Protein AF-A0A151WVU3-F1 (afdb_monomer_lite)

Sequence (142 aa):
MVLNFQNIEFPITLKDITKFERLNDVCLHYFHSSERLQLHMVNCRRINDCAIRLPSDDDKKERVPFVVYADLECILEKTDSDQEASTRTYQHHKVFNIGYYVHCSYDNSQSKYRFRLDPDCVSWFVEKLRSLAHCVKKNFSN

Secondary structure (DSSP, 8-state):
-PPP-TTPPSSPPHHHHHHHHHHHT------SSHHHHHHHHHHHHHHSS----PPPTT-SS---SEEEEEEEEEEEEEP---TT-SS---EEEEEEEEEEEEEESS-GGG-EEEEEESTTHHHHHHHHHHHHHHHHHHHH--

Structure (mmCIF, N/CA/C/O backbone):
data_AF-A0A151WVU3-F1
#
_entry.id   AF-A0A151WVU3-F1
#
loop_
_atom_site.group_PDB
_atom_site.id
_atom_site.type_symbol
_atom_site.label_atom_id
_atom_site.label_alt_id
_atom_site.label_comp_id
_atom_site.label_asym_id
_atom_site.label_entity_id
_atom_site.label_seq_id
_atom_site.pdbx_PDB_ins_code
_atom_site.Cartn_x
_atom_site.Cartn_y
_atom_site.Cartn_z
_atom_site.occupancy
_atom_site.B_iso_or_equiv
_atom_site.auth_seq_id
_atom_site.auth_comp_id
_atom_site.auth_asym_id
_atom_site.auth_atom_id
_atom_site.pdbx_PDB_model_num
ATOM 1 N N . MET A 1 1 ? -7.082 0.055 20.057 1.00 54.50 1 MET A N 1
ATOM 2 C CA . MET A 1 1 ? -8.489 -0.180 19.654 1.00 54.50 1 MET A CA 1
ATOM 3 C C . MET A 1 1 ? -8.569 -1.508 18.897 1.00 54.50 1 MET A C 1
ATOM 5 O O . MET A 1 1 ? -7.619 -1.818 18.192 1.00 54.50 1 MET A O 1
ATOM 9 N N . VAL A 1 2 ? -9.619 -2.329 19.052 1.00 61.97 2 VAL A N 1
ATOM 10 C CA . VAL A 1 2 ? -9.795 -3.539 18.212 1.00 61.97 2 VAL A CA 1
ATOM 11 C C . VAL A 1 2 ? -10.691 -3.168 17.037 1.00 61.97 2 VAL A C 1
ATOM 13 O O . VAL A 1 2 ? -11.833 -2.766 17.245 1.00 61.97 2 VAL A O 1
ATOM 16 N N . LEU A 1 3 ? -10.154 -3.253 15.820 1.00 75.19 3 LEU A N 1
ATOM 17 C CA . LEU A 1 3 ? -10.87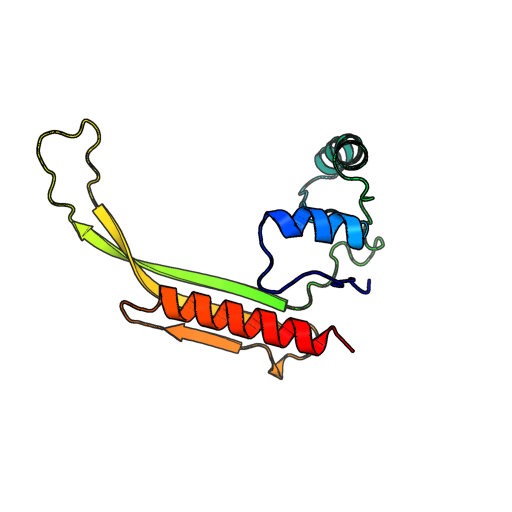9 -2.918 14.597 1.00 75.19 3 LEU A CA 1
ATOM 18 C C . LEU A 1 3 ? -11.769 -4.092 14.161 1.00 75.19 3 LEU A C 1
ATOM 20 O O . LEU A 1 3 ? -11.309 -5.227 14.048 1.00 75.19 3 LEU A O 1
ATOM 24 N N . ASN A 1 4 ? -13.036 -3.811 13.886 1.00 74.69 4 ASN A N 1
ATOM 25 C CA . ASN A 1 4 ? -14.003 -4.722 13.310 1.00 74.69 4 ASN A CA 1
ATOM 26 C C . ASN A 1 4 ? -13.889 -4.730 11.774 1.00 74.69 4 ASN A C 1
ATOM 28 O O . ASN A 1 4 ? -14.041 -3.704 11.109 1.00 74.69 4 ASN A O 1
ATOM 32 N N . PHE A 1 5 ? -13.655 -5.914 11.212 1.00 79.56 5 PHE A N 1
ATOM 33 C CA . PHE A 1 5 ? -13.606 -6.161 9.768 1.00 79.56 5 PHE A CA 1
ATOM 34 C C . PHE A 1 5 ? -14.736 -7.088 9.286 1.00 79.56 5 PHE A C 1
ATOM 36 O O . PHE A 1 5 ? -14.664 -7.644 8.187 1.00 79.56 5 PHE A O 1
ATOM 43 N N . GLN A 1 6 ? -15.783 -7.295 10.092 1.00 79.75 6 GLN A N 1
ATOM 44 C CA . GLN A 1 6 ? -16.925 -8.126 9.716 1.00 79.75 6 GLN A CA 1
ATOM 45 C C . GLN A 1 6 ? -17.542 -7.641 8.403 1.00 79.75 6 GLN A C 1
ATOM 47 O O . GLN A 1 6 ? -17.801 -6.454 8.200 1.00 79.75 6 GLN A O 1
ATOM 52 N N . ASN A 1 7 ? -17.807 -8.589 7.503 1.00 79.81 7 ASN A N 1
ATOM 53 C CA . ASN A 1 7 ? -18.370 -8.340 6.176 1.00 79.81 7 ASN A CA 1
ATOM 54 C C . ASN A 1 7 ? -17.494 -7.462 5.262 1.00 79.81 7 ASN A C 1
ATOM 56 O O . ASN A 1 7 ? -18.007 -6.920 4.282 1.00 79.81 7 ASN A O 1
ATOM 60 N N . ILE A 1 8 ? -16.203 -7.303 5.563 1.00 81.19 8 ILE A N 1
ATOM 61 C CA . ILE A 1 8 ? -15.228 -6.705 4.651 1.00 81.19 8 ILE A CA 1
ATOM 62 C C . ILE A 1 8 ? -14.407 -7.838 4.042 1.00 81.19 8 ILE A C 1
ATOM 64 O O . ILE A 1 8 ? -13.704 -8.588 4.731 1.00 81.19 8 ILE A O 1
ATOM 68 N N . GLU A 1 9 ? -14.526 -7.994 2.728 1.00 80.94 9 GLU A N 1
ATOM 69 C CA . GLU A 1 9 ? -13.680 -8.917 1.989 1.00 80.94 9 GLU A CA 1
ATOM 70 C C . GLU A 1 9 ? -12.361 -8.241 1.636 1.00 80.94 9 GLU A C 1
ATOM 72 O O . GLU A 1 9 ? -12.307 -7.076 1.251 1.00 80.94 9 GLU A O 1
ATOM 77 N N . PHE A 1 10 ? -11.276 -8.986 1.822 1.00 75.69 10 PHE A N 1
ATOM 78 C CA . PHE A 1 10 ? -9.949 -8.537 1.440 1.00 75.69 10 PHE A CA 1
ATOM 79 C C . PHE A 1 10 ? -9.621 -9.101 0.051 1.00 75.69 10 PHE A C 1
ATOM 81 O O . PHE A 1 10 ? -9.940 -10.265 -0.199 1.00 75.69 10 PHE A O 1
ATOM 88 N N . PRO A 1 11 ? -8.942 -8.338 -0.827 1.00 76.81 11 PRO A N 1
ATOM 89 C CA . PRO A 1 11 ? -8.468 -6.965 -0.626 1.00 76.81 11 PRO A CA 1
ATOM 90 C C . PRO A 1 11 ? -9.609 -5.927 -0.638 1.00 76.81 11 PRO A C 1
ATOM 92 O O . PRO A 1 11 ? -10.506 -6.001 -1.470 1.00 76.81 11 PRO A O 1
ATOM 95 N N . ILE A 1 12 ? -9.536 -4.955 0.279 1.00 79.62 12 ILE A N 1
ATOM 96 C CA . ILE A 1 12 ? -10.531 -3.883 0.454 1.00 79.62 12 ILE A CA 1
ATOM 97 C C . ILE A 1 12 ? -10.626 -3.042 -0.825 1.00 79.62 12 ILE A C 1
ATOM 99 O O . ILE A 1 12 ? -9.602 -2.625 -1.371 1.00 79.62 12 ILE A O 1
ATOM 103 N N . THR A 1 13 ? -11.843 -2.746 -1.283 1.00 82.75 13 THR A N 1
ATOM 104 C CA . THR A 1 13 ? -12.066 -1.796 -2.382 1.00 82.75 13 THR A CA 1
ATOM 105 C C . THR A 1 13 ? -12.268 -0.372 -1.860 1.00 82.75 13 THR A C 1
ATOM 107 O O . THR A 1 13 ? -12.606 -0.164 -0.697 1.00 82.75 13 THR A O 1
ATOM 110 N N . LEU A 1 14 ? -12.147 0.646 -2.723 1.00 80.25 14 LEU A N 1
ATOM 111 C CA . LEU A 1 14 ? -12.430 2.037 -2.326 1.00 80.25 14 LEU A CA 1
ATOM 112 C C . LEU A 1 14 ? -13.848 2.220 -1.754 1.00 80.25 14 LEU A C 1
ATOM 114 O O . LEU A 1 14 ? -14.054 3.059 -0.884 1.00 80.25 14 LEU A O 1
ATOM 118 N N . LYS A 1 15 ? -14.816 1.411 -2.205 1.00 81.56 15 LYS A N 1
ATOM 119 C CA . LYS A 1 15 ? -16.194 1.430 -1.688 1.00 81.56 15 LYS A CA 1
ATOM 120 C C . LYS A 1 15 ? -16.283 0.874 -0.264 1.00 81.56 15 LYS A C 1
ATOM 122 O O . LYS A 1 15 ? -17.124 1.311 0.517 1.00 81.56 15 LYS A O 1
ATOM 127 N N . ASP A 1 16 ? -15.401 -0.060 0.079 1.00 83.50 16 ASP A N 1
ATOM 128 C CA . ASP A 1 16 ? -15.349 -0.684 1.399 1.00 83.50 16 ASP A CA 1
ATOM 129 C C . ASP A 1 16 ? -14.662 0.204 2.444 1.00 83.50 16 ASP A C 1
ATOM 131 O O . ASP A 1 16 ? -14.857 -0.022 3.635 1.00 83.50 16 ASP A O 1
ATOM 135 N N . ILE A 1 17 ? -13.922 1.246 2.037 1.00 81.94 17 ILE A N 1
ATOM 136 C CA . ILE A 1 17 ? -13.312 2.213 2.967 1.00 81.94 17 ILE A CA 1
ATOM 137 C C . ILE A 1 17 ? -14.397 2.904 3.795 1.00 81.94 17 ILE A C 1
ATOM 139 O O . ILE A 1 17 ? -14.344 2.878 5.019 1.00 81.94 17 ILE A O 1
ATOM 143 N N . THR A 1 18 ? -15.434 3.443 3.151 1.00 79.88 18 THR A N 1
ATOM 144 C CA . THR A 1 18 ? -16.541 4.101 3.863 1.00 79.88 18 THR A CA 1
ATOM 145 C C . THR A 1 18 ? -17.293 3.123 4.769 1.00 79.88 18 THR A C 1
ATOM 147 O O . THR A 1 18 ? -17.758 3.492 5.846 1.00 79.88 18 THR A O 1
ATOM 150 N N . LYS A 1 19 ? -17.399 1.852 4.362 1.00 84.19 19 LYS A N 1
ATOM 151 C CA . LYS A 1 19 ? -17.983 0.793 5.193 1.00 84.19 19 LYS A CA 1
ATOM 152 C C . LYS A 1 19 ? -17.122 0.519 6.428 1.00 84.19 19 LYS A C 1
ATOM 154 O O . LYS A 1 19 ? -17.667 0.426 7.523 1.00 84.19 19 LYS A O 1
ATOM 159 N N . PHE A 1 20 ? -15.805 0.422 6.258 1.00 83.00 20 PHE A N 1
ATOM 160 C CA . PHE A 1 20 ? -14.838 0.239 7.339 1.00 83.00 20 PHE A CA 1
ATOM 161 C C . PHE A 1 20 ? -14.870 1.397 8.341 1.00 83.00 20 PHE A C 1
ATOM 163 O O . PHE A 1 20 ? -14.952 1.153 9.543 1.00 83.00 20 PHE A O 1
ATOM 170 N N . GLU A 1 21 ? -14.849 2.637 7.847 1.00 81.88 21 GLU A N 1
ATOM 171 C CA . GLU A 1 21 ? -14.908 3.854 8.663 1.00 81.88 21 GLU A CA 1
ATOM 172 C C . GLU A 1 21 ? -16.168 3.883 9.537 1.00 81.88 21 GLU A C 1
ATOM 174 O O . GLU A 1 21 ? -16.082 4.114 10.742 1.00 81.88 21 GLU A O 1
ATOM 179 N N . ARG A 1 22 ? -17.331 3.552 8.960 1.00 79.69 22 ARG A N 1
ATOM 180 C CA . ARG A 1 22 ? -18.605 3.457 9.695 1.00 79.69 22 ARG A CA 1
ATOM 181 C C . ARG A 1 22 ? -18.627 2.311 10.701 1.00 79.69 22 ARG A C 1
ATOM 183 O O . ARG A 1 22 ? -19.082 2.496 11.821 1.00 79.69 22 ARG A O 1
ATOM 190 N N . LEU A 1 23 ? -18.140 1.131 10.314 1.00 83.25 23 LEU A N 1
ATOM 191 C CA . LEU A 1 23 ? -18.157 -0.061 11.168 1.00 83.25 23 LEU A CA 1
ATOM 192 C C . LEU A 1 23 ? -17.300 0.109 12.430 1.00 83.25 23 LEU A C 1
ATOM 194 O O . LEU A 1 23 ? -17.602 -0.479 13.465 1.00 83.25 23 LEU A O 1
ATOM 198 N N . ASN A 1 24 ? -16.231 0.895 12.328 1.00 78.12 24 ASN A N 1
ATOM 199 C CA . ASN A 1 24 ? -15.273 1.116 13.406 1.00 78.12 24 ASN A CA 1
ATOM 200 C C . ASN A 1 24 ? -15.466 2.438 14.138 1.00 78.12 24 ASN A C 1
ATOM 202 O O . ASN A 1 24 ? -14.786 2.659 15.138 1.00 78.12 24 ASN A O 1
ATOM 206 N N . ASP A 1 25 ? -16.369 3.294 13.656 1.00 76.81 25 ASP A N 1
ATOM 207 C CA . ASP A 1 25 ? -16.528 4.655 14.160 1.00 76.81 25 ASP A CA 1
ATOM 208 C C . ASP A 1 25 ? -15.178 5.408 14.135 1.00 76.81 25 ASP A C 1
ATOM 210 O O . ASP A 1 25 ? -14.722 5.947 15.142 1.00 76.81 25 ASP A O 1
ATOM 214 N N . VAL A 1 26 ? -14.484 5.351 12.985 1.00 76.31 26 VAL A N 1
ATOM 215 C CA . VAL A 1 26 ? -13.166 5.976 12.754 1.00 76.31 26 VAL A CA 1
ATOM 216 C C . VAL A 1 26 ? -13.133 6.752 11.440 1.00 76.31 26 VAL A C 1
ATOM 218 O O . VAL A 1 26 ? -13.820 6.410 10.481 1.00 76.31 26 VAL A O 1
ATOM 221 N N . CYS A 1 27 ? -12.263 7.759 11.370 1.00 78.00 27 CYS A N 1
ATOM 222 C CA . CYS A 1 27 ? -11.906 8.454 10.135 1.00 78.00 27 CYS A CA 1
ATOM 223 C C . CYS A 1 27 ? -10.425 8.202 9.832 1.00 78.00 27 CYS A C 1
ATOM 225 O O . CYS A 1 27 ? -9.574 8.444 10.689 1.00 78.00 27 CYS A O 1
ATOM 227 N N . LEU A 1 28 ? -10.108 7.722 8.625 1.00 76.19 28 LEU A N 1
ATOM 228 C CA . LEU A 1 28 ? -8.729 7.403 8.226 1.00 76.19 28 LEU A CA 1
ATOM 229 C C . LEU A 1 28 ? -7.953 8.617 7.688 1.00 76.19 28 LEU A C 1
ATOM 231 O O . LEU A 1 28 ? -6.807 8.484 7.254 1.00 76.19 28 LEU A O 1
ATOM 235 N N . HIS A 1 29 ? -8.559 9.805 7.694 1.00 78.31 29 HIS A N 1
ATOM 236 C CA . HIS A 1 29 ? -7.928 11.004 7.160 1.00 78.31 29 HIS A CA 1
ATOM 237 C C . HIS A 1 29 ? -6.854 11.543 8.113 1.00 78.31 29 HIS A C 1
ATOM 239 O O . HIS A 1 29 ? -7.111 11.830 9.282 1.00 78.31 29 HIS A O 1
ATOM 245 N N . TYR A 1 30 ? -5.639 11.720 7.596 1.00 74.12 30 TYR A N 1
ATOM 246 C CA . TYR A 1 30 ? -4.541 12.317 8.348 1.00 74.12 30 TYR A CA 1
ATOM 247 C C . TYR A 1 30 ? -4.590 13.849 8.291 1.00 74.12 30 TYR A C 1
ATOM 249 O O . TYR A 1 30 ? -4.742 14.441 7.221 1.00 74.12 30 TYR A O 1
ATOM 257 N N . PHE A 1 31 ? -4.375 14.498 9.437 1.00 78.19 31 PHE A N 1
ATOM 258 C CA . PHE A 1 31 ? -4.262 15.951 9.549 1.00 78.19 31 PHE A CA 1
ATOM 259 C C . PHE A 1 31 ? -2.922 16.330 10.178 1.00 78.19 31 PHE A C 1
ATOM 261 O O . PHE A 1 31 ? -2.536 15.797 11.214 1.00 78.19 31 PHE A O 1
ATOM 268 N N . HIS A 1 32 ? -2.227 17.286 9.564 1.00 76.69 32 HIS A N 1
ATOM 269 C CA . HIS A 1 32 ? -0.954 17.811 10.069 1.00 76.69 32 HIS A CA 1
ATOM 270 C C . HIS A 1 32 ? -1.128 18.993 11.040 1.00 76.69 32 HIS A C 1
ATOM 272 O O . HIS A 1 32 ? -0.147 19.450 11.618 1.00 76.69 32 HIS A O 1
ATOM 278 N N . SER A 1 33 ? -2.351 19.508 11.219 1.00 82.12 33 SER A N 1
ATOM 279 C CA . SER A 1 33 ? -2.655 20.590 12.160 1.00 82.12 33 SER A CA 1
ATOM 280 C C . SER A 1 33 ? -4.031 20.422 12.809 1.00 82.12 33 SER A C 1
ATOM 282 O O . SER A 1 33 ? -4.959 19.869 12.209 1.00 82.12 33 SER A O 1
ATOM 284 N N . SER A 1 34 ? -4.169 20.943 14.031 1.00 82.69 34 SER A N 1
ATOM 285 C CA . SER A 1 34 ? -5.419 20.894 14.800 1.00 82.69 34 SER A CA 1
ATOM 286 C C . SER A 1 34 ? -6.550 21.700 14.153 1.00 82.69 34 SER A C 1
ATOM 288 O O . SER A 1 34 ? -7.705 21.301 14.232 1.00 82.69 34 SER A O 1
ATOM 290 N N . GLU A 1 35 ? -6.237 22.802 13.469 1.00 86.62 35 GLU A N 1
ATOM 291 C CA . GLU A 1 35 ? -7.229 23.631 12.768 1.00 86.62 35 GLU A CA 1
ATOM 292 C C . GLU A 1 35 ? -7.911 22.857 11.628 1.00 86.62 35 GLU A C 1
ATOM 294 O O . GLU A 1 35 ? -9.139 22.813 11.536 1.00 86.62 35 GLU A O 1
ATOM 299 N N . ARG A 1 36 ? -7.123 22.164 10.790 1.00 84.00 36 ARG A N 1
ATOM 300 C CA . ARG A 1 36 ? -7.664 21.342 9.694 1.00 84.00 36 ARG A CA 1
ATOM 301 C C . ARG A 1 36 ? -8.494 20.177 10.218 1.00 84.00 36 ARG A C 1
ATOM 303 O O . ARG A 1 36 ? -9.516 19.846 9.620 1.00 84.00 36 ARG A O 1
ATOM 310 N N . LEU A 1 37 ? -8.071 19.590 11.338 1.00 83.31 37 LEU A N 1
ATOM 311 C CA . LEU A 1 37 ? -8.836 18.565 12.033 1.00 83.31 37 LEU A CA 1
ATOM 312 C C . LEU A 1 37 ? -10.197 19.111 12.484 1.00 83.31 37 LEU A C 1
ATOM 314 O O . LEU A 1 37 ? -11.212 18.496 12.179 1.00 83.31 37 LEU A O 1
ATOM 318 N N . GLN A 1 38 ? -10.245 20.272 13.144 1.00 82.44 38 GLN A N 1
ATOM 319 C CA . GLN A 1 38 ? -11.497 20.874 13.621 1.00 82.44 38 GLN A CA 1
ATOM 320 C C . GLN A 1 38 ? -12.469 21.195 12.478 1.00 82.44 38 GLN A C 1
ATOM 322 O O . GLN A 1 38 ? -13.652 20.865 12.570 1.00 82.44 38 GLN A O 1
ATOM 327 N N . LEU A 1 39 ? -11.975 21.763 11.372 1.00 83.56 39 LEU A N 1
ATOM 328 C CA . LEU A 1 39 ? -12.789 22.006 10.175 1.00 83.56 39 LEU A CA 1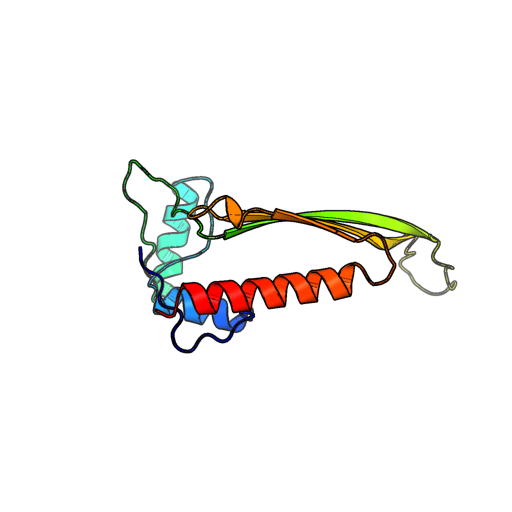
ATOM 329 C C . LEU A 1 39 ? -13.354 20.703 9.601 1.00 83.56 39 LEU A C 1
ATOM 331 O O . LEU A 1 39 ? -14.523 20.637 9.214 1.00 83.56 39 LEU A O 1
ATOM 335 N N . HIS A 1 40 ? -12.538 19.649 9.570 1.00 83.50 40 HIS A N 1
ATOM 336 C CA . HIS A 1 40 ? -12.994 18.345 9.122 1.00 83.50 40 HIS A CA 1
ATOM 337 C C . HIS A 1 40 ? -13.984 17.709 10.101 1.00 83.50 40 HIS A C 1
ATOM 339 O O . HIS A 1 40 ? -14.954 17.129 9.637 1.00 83.50 40 HIS A O 1
ATOM 345 N N . MET A 1 41 ? -13.820 17.853 11.422 1.00 77.06 41 MET A N 1
ATOM 346 C CA . MET A 1 41 ? -14.722 17.267 12.425 1.00 77.06 41 MET A CA 1
ATOM 347 C C . MET A 1 41 ? -16.188 17.651 12.207 1.00 77.06 41 MET A C 1
ATOM 349 O O . MET A 1 41 ? -17.069 16.802 12.357 1.00 77.06 41 MET A O 1
ATOM 353 N N . VAL A 1 42 ? -16.447 18.900 11.812 1.00 75.38 42 VAL A N 1
ATOM 354 C CA . VAL A 1 42 ? -17.802 19.400 11.525 1.00 75.38 42 VAL A CA 1
ATOM 355 C C . VAL A 1 42 ? -18.415 18.701 10.309 1.00 75.38 42 VAL A C 1
ATOM 357 O O . VAL A 1 42 ? -19.597 18.361 10.322 1.00 75.38 42 VAL A O 1
ATOM 360 N N . ASN A 1 43 ? -17.620 18.460 9.266 1.00 71.12 43 ASN A N 1
ATOM 361 C CA . ASN A 1 43 ? -18.086 17.838 8.025 1.00 71.12 43 ASN A CA 1
ATOM 362 C C . ASN A 1 43 ? -18.089 16.309 8.095 1.00 71.12 43 ASN A C 1
ATOM 364 O O . ASN A 1 43 ? -18.991 15.680 7.550 1.00 71.12 43 ASN A O 1
ATOM 368 N N . CYS A 1 44 ? -17.119 15.715 8.792 1.00 71.44 44 CYS A N 1
ATOM 369 C CA . CYS A 1 44 ? -16.987 14.276 8.965 1.00 71.44 44 CYS A CA 1
ATOM 370 C C . CYS A 1 44 ? -18.248 13.727 9.610 1.00 71.44 44 CYS A C 1
ATOM 372 O O . CYS A 1 44 ? -18.894 12.912 8.976 1.00 71.44 44 CYS A O 1
ATOM 374 N N . ARG A 1 45 ? -18.692 14.303 10.740 1.00 65.12 45 ARG A N 1
ATOM 375 C CA . ARG A 1 45 ? -19.945 13.925 11.422 1.00 65.12 45 ARG A CA 1
ATOM 376 C C . ARG A 1 45 ? -21.211 14.061 10.568 1.00 65.12 45 ARG A C 1
ATOM 378 O O . ARG A 1 45 ? -22.242 13.522 10.940 1.00 65.12 45 ARG A O 1
ATOM 385 N N . ARG A 1 46 ? -21.177 14.848 9.486 1.00 65.50 46 ARG A N 1
ATOM 386 C CA . ARG A 1 46 ? -22.335 15.089 8.606 1.00 65.50 46 ARG A CA 1
ATOM 387 C C . ARG A 1 46 ? -22.352 14.177 7.381 1.00 65.50 46 ARG A C 1
ATOM 389 O O . ARG A 1 46 ? -23.422 13.932 6.840 1.00 65.50 46 ARG A O 1
ATOM 396 N N . ILE A 1 47 ? -21.180 13.757 6.903 1.00 64.38 47 ILE A N 1
ATOM 397 C CA . ILE A 1 47 ? -21.006 13.007 5.646 1.00 64.38 47 ILE A CA 1
ATOM 398 C C . ILE A 1 47 ? -20.761 11.520 5.928 1.00 64.38 47 ILE A C 1
ATOM 400 O O . ILE A 1 47 ? -21.258 10.654 5.206 1.00 64.38 47 ILE A O 1
ATOM 404 N N . ASN A 1 48 ? -20.038 11.225 7.003 1.00 59.81 48 ASN A N 1
ATOM 405 C CA . ASN A 1 48 ? -19.848 9.893 7.537 1.00 59.81 48 ASN A CA 1
ATOM 406 C C . ASN A 1 48 ? -20.446 9.868 8.952 1.00 59.81 48 ASN A C 1
ATOM 408 O O . ASN A 1 48 ? -20.030 10.636 9.811 1.00 59.81 48 ASN A O 1
ATOM 412 N N . ASP A 1 49 ? -21.376 8.959 9.237 1.00 62.69 49 ASP A N 1
ATOM 413 C CA . ASP A 1 49 ? -21.849 8.685 10.610 1.00 62.69 49 ASP A CA 1
ATOM 414 C C . ASP A 1 49 ? -20.743 8.052 11.496 1.00 62.69 49 ASP A C 1
ATOM 416 O O . ASP A 1 49 ? -21.024 7.217 12.347 1.00 62.69 49 ASP A O 1
ATOM 420 N N . CYS A 1 50 ? -19.466 8.389 11.276 1.00 61.34 50 CYS A N 1
ATOM 421 C CA . CYS A 1 50 ? -18.351 7.984 12.119 1.00 61.34 50 CYS A CA 1
ATOM 422 C C . CYS A 1 50 ? -17.785 9.179 12.903 1.00 61.34 50 CYS A C 1
ATOM 424 O O . C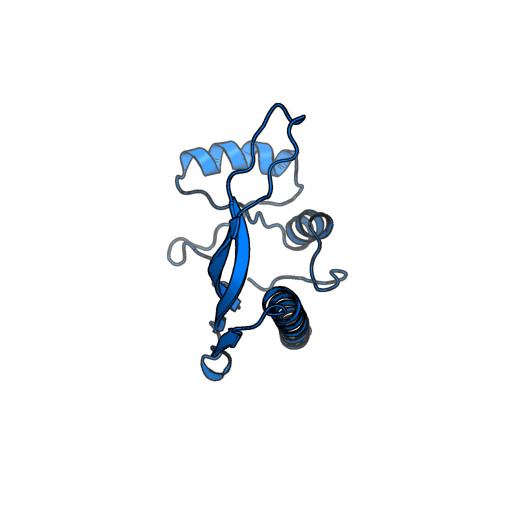YS A 1 50 ? -17.586 10.286 12.387 1.00 61.34 50 CYS A O 1
ATOM 426 N N . ALA A 1 51 ? -17.508 8.953 14.180 1.00 60.69 51 ALA A N 1
ATOM 427 C CA . ALA A 1 51 ? -16.822 9.862 15.065 1.00 60.69 51 ALA A CA 1
ATOM 428 C C . ALA A 1 51 ? -15.316 9.819 14.795 1.00 60.69 51 ALA A C 1
ATOM 430 O O . ALA A 1 51 ? -14.696 8.776 14.611 1.00 60.69 51 ALA A O 1
ATOM 431 N N . ILE A 1 52 ? -14.681 10.987 14.829 1.00 64.75 52 ILE A N 1
ATOM 432 C CA . ILE A 1 52 ? -13.225 11.045 14.908 1.00 64.75 52 ILE A CA 1
ATOM 433 C C . ILE A 1 52 ? -12.843 10.682 16.340 1.00 64.75 52 ILE A C 1
ATOM 435 O O . ILE A 1 52 ? -13.031 11.479 17.261 1.00 64.75 52 ILE A O 1
ATOM 439 N N . ARG A 1 53 ? -12.333 9.465 16.523 1.00 60.62 53 ARG A N 1
ATOM 440 C CA . ARG A 1 53 ? -11.766 9.007 17.791 1.00 60.62 53 ARG A CA 1
ATOM 441 C C . ARG A 1 53 ? -10.266 9.266 17.776 1.00 60.62 53 ARG A C 1
ATOM 443 O O . ARG A 1 53 ? -9.538 8.675 16.984 1.00 60.62 53 ARG A O 1
ATOM 450 N N . LEU A 1 54 ? -9.820 10.177 18.636 1.00 58.53 54 LEU A N 1
ATOM 451 C CA . LEU A 1 54 ? -8.399 10.387 18.881 1.00 58.53 54 LEU A CA 1
ATOM 452 C C . LEU A 1 54 ? -7.898 9.316 19.863 1.00 58.53 54 LEU A C 1
ATOM 454 O O . LEU A 1 54 ? -8.579 9.057 20.860 1.00 58.53 54 LEU A O 1
ATOM 458 N N . PRO A 1 55 ? -6.732 8.703 19.622 1.00 55.62 55 PRO A N 1
ATOM 459 C CA . PRO A 1 55 ? -6.010 8.007 20.682 1.00 55.62 55 PRO A CA 1
ATOM 460 C C . PRO A 1 55 ? -5.569 9.022 21.764 1.00 55.62 55 PRO A C 1
ATOM 462 O O . PRO A 1 55 ? -5.417 10.209 21.466 1.00 55.62 55 PRO A O 1
ATOM 465 N N . SER A 1 56 ? -5.465 8.594 23.033 1.00 55.66 56 SER A N 1
ATOM 466 C CA . SER A 1 56 ? -5.207 9.500 24.171 1.00 55.66 56 SER A CA 1
ATOM 467 C C . SER A 1 56 ? -3.867 10.231 24.050 1.00 55.66 56 SER A C 1
ATOM 469 O O . SER A 1 56 ? -2.980 9.775 23.335 1.00 55.66 56 SER A O 1
ATOM 471 N N . ASP A 1 57 ? -3.711 11.328 24.796 1.00 58.31 57 ASP A N 1
ATOM 472 C CA . ASP A 1 57 ? -2.673 12.355 24.607 1.00 58.31 57 ASP A CA 1
ATOM 473 C C . ASP A 1 57 ? -1.207 11.869 24.533 1.00 58.31 57 ASP A C 1
ATOM 475 O O . ASP A 1 57 ? -0.384 12.560 23.924 1.00 58.31 57 ASP A O 1
ATOM 479 N N . ASP A 1 58 ? -0.888 10.680 25.056 1.00 56.91 58 ASP A N 1
ATOM 480 C CA . ASP A 1 58 ? 0.457 10.086 24.993 1.00 56.91 58 ASP A CA 1
ATOM 481 C C . ASP A 1 58 ? 0.757 9.308 23.696 1.00 56.91 58 ASP A C 1
ATOM 483 O O . ASP A 1 58 ? 1.912 9.235 23.281 1.00 56.91 58 ASP A O 1
ATOM 487 N N . ASP A 1 59 ? -0.260 8.812 22.985 1.00 51.56 59 ASP A N 1
ATOM 488 C CA . ASP A 1 59 ? -0.112 8.071 21.728 1.00 51.56 59 ASP A CA 1
ATOM 489 C C . ASP A 1 59 ? -0.904 8.773 20.626 1.00 51.5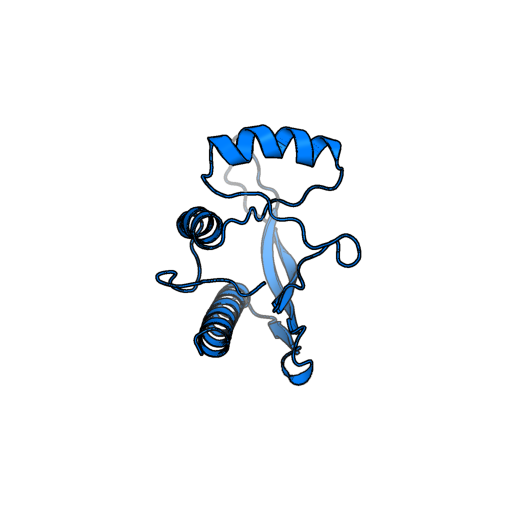6 59 ASP A C 1
ATOM 491 O O . ASP A 1 59 ? -1.984 8.354 20.235 1.00 51.56 59 ASP A O 1
ATOM 495 N N . LYS A 1 60 ? -0.358 9.845 20.044 1.00 54.25 60 LYS A N 1
ATOM 496 C CA . LYS A 1 60 ? -1.017 10.610 18.957 1.00 54.25 60 LYS A CA 1
ATOM 497 C C . LYS A 1 60 ? -1.219 9.827 17.646 1.00 54.25 60 LYS A C 1
ATOM 499 O O . LYS A 1 60 ? -1.569 10.418 16.623 1.00 54.25 60 LYS A O 1
ATOM 504 N N . LYS A 1 61 ? -0.933 8.523 17.626 1.00 55.25 61 LYS A N 1
ATOM 505 C CA . LYS A 1 61 ? -1.046 7.643 16.462 1.00 55.25 61 LYS A CA 1
ATOM 506 C C . LYS A 1 61 ? -1.563 6.286 16.917 1.00 55.25 61 LYS A C 1
ATOM 508 O O . LYS A 1 61 ? -0.912 5.621 17.715 1.00 55.25 61 LYS A O 1
ATOM 513 N N . GLU A 1 62 ? -2.687 5.846 16.354 1.00 57.75 62 GLU A N 1
ATOM 514 C CA . GLU A 1 62 ? -3.087 4.445 16.486 1.00 57.75 62 GLU A CA 1
ATOM 515 C C . GLU A 1 62 ? -1.960 3.584 15.894 1.00 57.75 62 GLU A C 1
ATOM 517 O O . GLU A 1 62 ? -1.493 3.831 14.775 1.00 57.75 62 GLU A O 1
ATOM 522 N N . ARG A 1 63 ? -1.476 2.604 16.664 1.00 61.75 63 ARG A N 1
ATOM 523 C CA . ARG A 1 63 ? -0.389 1.722 16.235 1.00 61.75 63 ARG A CA 1
ATOM 524 C C . ARG A 1 63 ? -0.866 0.903 15.038 1.00 61.75 63 ARG A C 1
ATOM 526 O O . ARG A 1 63 ? -1.658 -0.025 15.186 1.00 61.75 63 ARG A O 1
ATOM 533 N N . VAL A 1 64 ? -0.389 1.259 13.846 1.00 70.00 64 VAL A N 1
ATOM 534 C CA . VAL A 1 64 ? -0.771 0.564 12.616 1.00 70.00 64 VAL A CA 1
ATOM 535 C C . VAL A 1 64 ? -0.171 -0.846 12.655 1.00 70.00 64 VAL A C 1
ATOM 537 O O . VAL A 1 64 ? 1.046 -0.989 12.801 1.00 70.00 64 VAL A O 1
ATOM 540 N N . PRO A 1 65 ? -0.997 -1.897 12.541 1.00 75.94 65 PRO A N 1
ATOM 541 C CA . PRO A 1 65 ? -0.565 -3.271 12.764 1.00 75.94 65 PRO A CA 1
ATOM 542 C C . PRO A 1 65 ? 0.513 -3.725 11.768 1.00 75.94 65 PRO A C 1
ATOM 544 O O . PRO A 1 65 ? 1.504 -4.344 12.162 1.00 75.94 65 PRO A O 1
ATOM 547 N N . PHE A 1 66 ? 0.338 -3.355 10.498 1.00 83.50 66 PHE A N 1
ATOM 548 C CA . PHE A 1 66 ? 1.244 -3.644 9.392 1.00 83.50 66 PHE A CA 1
ATOM 549 C C . PHE A 1 66 ? 1.442 -2.386 8.545 1.00 83.50 66 PHE A C 1
ATOM 551 O O . PHE A 1 66 ? 0.466 -1.744 8.162 1.00 83.50 66 PHE A O 1
ATOM 558 N N . VAL A 1 67 ? 2.688 -2.055 8.211 1.00 86.88 67 VAL A N 1
ATOM 559 C CA . VAL A 1 67 ? 3.032 -0.940 7.315 1.00 86.88 67 VAL A CA 1
ATOM 560 C C . VAL A 1 67 ? 3.811 -1.489 6.130 1.00 86.88 6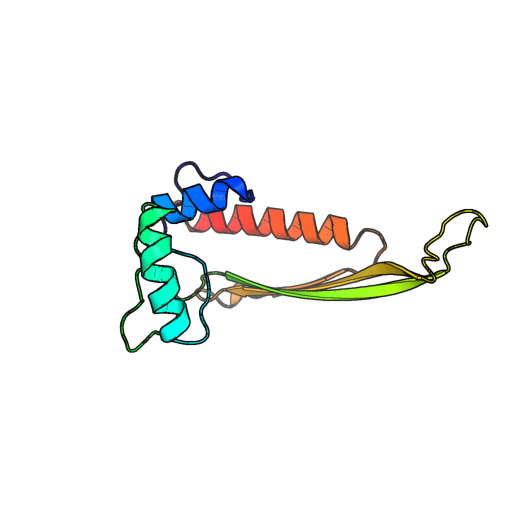7 VAL A C 1
ATOM 562 O O . VAL A 1 67 ? 4.750 -2.254 6.326 1.00 86.88 67 VAL A O 1
ATOM 565 N N . VAL A 1 68 ? 3.434 -1.111 4.909 1.00 91.94 68 VAL A N 1
ATOM 566 C CA . VAL A 1 68 ? 4.177 -1.464 3.692 1.00 91.94 68 VAL A CA 1
ATOM 567 C C . VAL A 1 68 ? 4.855 -0.210 3.159 1.00 91.94 68 VAL A C 1
ATOM 569 O O . VAL A 1 68 ? 4.184 0.728 2.742 1.00 91.94 68 VAL A O 1
ATOM 572 N N . TYR A 1 69 ? 6.181 -0.214 3.159 1.00 93.25 69 TYR A N 1
ATOM 573 C CA . TYR A 1 69 ? 7.001 0.765 2.455 1.00 93.25 69 TYR A CA 1
ATOM 574 C C . TYR A 1 69 ? 7.353 0.169 1.104 1.00 93.25 69 TYR A C 1
ATOM 576 O O . TYR A 1 69 ? 7.890 -0.934 1.067 1.00 93.25 69 TYR A O 1
ATOM 584 N N . ALA A 1 70 ? 7.038 0.847 0.009 1.00 95.50 70 ALA A N 1
ATOM 585 C CA . ALA A 1 70 ? 7.327 0.355 -1.329 1.00 95.50 70 ALA A CA 1
ATOM 586 C C . ALA A 1 70 ? 7.954 1.461 -2.167 1.00 95.50 70 ALA A C 1
ATOM 588 O O . ALA A 1 70 ? 7.587 2.626 -2.024 1.00 95.50 70 ALA A O 1
ATOM 589 N N . ASP A 1 71 ? 8.877 1.060 -3.028 1.00 94.94 71 ASP A N 1
ATOM 590 C CA . ASP A 1 71 ? 9.539 1.916 -3.996 1.00 94.94 71 ASP A CA 1
ATOM 591 C C . ASP A 1 71 ? 9.692 1.167 -5.322 1.00 94.94 71 ASP A C 1
ATOM 593 O O . ASP A 1 71 ? 9.756 -0.072 -5.349 1.00 94.94 71 ASP A O 1
ATOM 597 N N . LEU A 1 72 ? 9.698 1.908 -6.426 1.00 94.31 72 LEU A N 1
ATOM 598 C CA . LEU A 1 72 ? 9.772 1.343 -7.766 1.00 94.31 72 LEU A CA 1
ATOM 599 C C . LEU A 1 72 ? 10.725 2.140 -8.646 1.00 94.31 72 LEU A C 1
ATOM 601 O O . LEU A 1 72 ? 10.777 3.362 -8.574 1.00 94.31 72 LEU A O 1
ATOM 605 N N . GLU A 1 73 ? 11.432 1.427 -9.516 1.00 93.88 73 GLU A N 1
ATOM 606 C CA . GLU A 1 73 ? 12.311 2.027 -10.514 1.00 93.88 73 GLU A CA 1
ATOM 607 C C . GLU A 1 73 ? 11.751 1.776 -11.910 1.00 93.88 73 GLU A C 1
ATOM 609 O O . GLU A 1 73 ? 11.282 0.674 -12.238 1.00 93.88 73 GLU A O 1
ATOM 614 N N . CYS A 1 74 ? 11.838 2.806 -12.745 1.00 92.38 74 CYS A N 1
ATOM 615 C CA . CYS A 1 74 ? 11.321 2.799 -14.105 1.00 92.38 74 CYS A CA 1
ATOM 616 C C . CYS A 1 74 ? 12.451 2.914 -15.124 1.00 92.38 74 CYS A C 1
ATOM 618 O O . CYS A 1 74 ? 13.366 3.722 -14.981 1.00 92.38 74 CYS A O 1
ATOM 620 N N . ILE A 1 75 ? 12.327 2.159 -16.212 1.00 90.81 75 ILE A N 1
ATOM 621 C CA . ILE A 1 75 ? 13.085 2.391 -17.437 1.00 90.81 75 ILE A CA 1
ATOM 622 C C . ILE A 1 75 ? 12.290 3.369 -18.306 1.00 90.81 75 ILE A C 1
ATOM 624 O O . ILE A 1 75 ? 11.061 3.305 -18.379 1.00 90.81 75 ILE A O 1
ATOM 628 N N . LEU A 1 76 ? 13.005 4.280 -18.962 1.00 89.50 76 LEU A N 1
ATOM 629 C CA . LEU A 1 76 ? 12.443 5.214 -19.930 1.00 89.50 76 LEU A CA 1
ATOM 630 C C . LEU A 1 76 ? 12.470 4.579 -21.319 1.00 89.50 76 LEU A C 1
ATOM 632 O O . LEU A 1 76 ? 13.531 4.453 -21.931 1.00 89.50 76 LEU A O 1
ATOM 636 N N . GLU A 1 77 ? 11.306 4.197 -21.827 1.00 86.19 77 GLU A N 1
ATOM 637 C CA . GLU A 1 77 ? 11.137 3.801 -23.222 1.00 86.19 77 GLU A CA 1
ATOM 638 C C . GLU A 1 77 ? 10.814 5.053 -24.052 1.00 86.19 77 GLU A C 1
ATOM 640 O O . GLU A 1 77 ? 10.027 5.908 -23.640 1.00 86.19 77 GLU A O 1
ATOM 645 N N . LYS A 1 78 ? 11.449 5.209 -25.218 1.00 83.12 78 LYS A N 1
ATOM 646 C CA . LYS A 1 78 ? 11.089 6.286 -26.148 1.00 83.12 78 LYS A CA 1
ATOM 647 C C . LYS A 1 78 ? 9.735 5.952 -26.763 1.00 83.12 78 LYS A C 1
ATOM 649 O O . LYS A 1 78 ? 9.531 4.822 -27.196 1.00 83.12 78 LYS A O 1
ATOM 654 N N . THR A 1 79 ? 8.839 6.929 -26.816 1.00 76.00 79 THR A N 1
ATOM 655 C CA . THR A 1 79 ? 7.589 6.783 -27.564 1.00 76.00 79 THR A CA 1
ATOM 656 C C . THR A 1 79 ? 7.844 7.209 -29.005 1.00 76.00 79 THR A C 1
ATOM 658 O O . THR A 1 79 ? 8.288 8.338 -29.233 1.00 76.00 79 THR A O 1
ATOM 661 N N . ASP A 1 80 ? 7.557 6.341 -29.972 1.00 69.62 80 ASP A N 1
ATOM 662 C CA . ASP A 1 80 ? 7.513 6.744 -31.375 1.00 69.62 80 ASP A CA 1
ATOM 663 C C . ASP A 1 80 ? 6.282 7.638 -31.560 1.00 69.62 80 ASP A C 1
ATOM 665 O O . ASP A 1 80 ? 5.141 7.219 -31.377 1.00 69.62 80 ASP A O 1
ATOM 669 N N . SER A 1 81 ? 6.512 8.926 -31.797 1.00 59.72 81 SER A N 1
ATOM 670 C CA . SER A 1 81 ? 5.438 9.896 -31.967 1.00 59.72 81 SER A CA 1
ATOM 671 C C . SER A 1 81 ? 4.791 9.721 -33.340 1.00 59.72 81 SER A C 1
ATOM 673 O O . SER A 1 81 ? 5.383 10.137 -34.339 1.00 59.72 81 SER A O 1
ATOM 675 N N . ASP A 1 82 ? 3.569 9.198 -33.389 1.00 57.62 82 ASP A N 1
ATOM 676 C CA . ASP A 1 82 ? 2.697 9.408 -34.544 1.00 57.62 82 ASP A CA 1
ATOM 677 C C . ASP A 1 82 ? 2.324 10.897 -34.628 1.00 57.62 82 ASP A C 1
ATOM 679 O O . ASP A 1 82 ? 1.990 11.551 -33.636 1.00 57.62 82 ASP A O 1
ATOM 683 N N . GLN A 1 83 ? 2.445 11.455 -35.831 1.00 57.62 83 GLN A N 1
ATOM 684 C CA . GLN A 1 83 ? 2.491 12.892 -36.122 1.00 57.62 83 GLN A CA 1
ATOM 685 C C . GLN A 1 83 ? 1.173 13.673 -35.901 1.00 57.62 83 GLN A C 1
ATOM 687 O O . GLN A 1 83 ? 1.119 14.848 -36.255 1.00 57.62 83 GLN A O 1
ATOM 692 N N . GLU A 1 84 ? 0.133 13.098 -35.285 1.00 59.91 84 GLU A N 1
ATOM 693 C CA . GLU A 1 84 ? -1.220 13.693 -35.263 1.00 59.91 84 GLU A CA 1
ATOM 694 C C . GLU A 1 84 ? -1.790 14.038 -33.870 1.00 59.91 84 GLU A C 1
ATOM 696 O O . GLU A 1 84 ? -2.871 14.617 -33.777 1.00 59.91 84 GLU A O 1
ATOM 701 N N . ALA A 1 85 ? -1.077 13.771 -32.769 1.00 61.84 85 ALA A N 1
ATOM 702 C CA . ALA A 1 85 ? -1.543 14.148 -31.427 1.00 61.84 85 ALA A CA 1
ATOM 703 C C . ALA A 1 85 ? -1.025 15.534 -30.983 1.00 61.84 85 ALA A C 1
ATOM 705 O O . ALA A 1 85 ? 0.177 15.806 -31.000 1.00 61.84 85 ALA A O 1
ATOM 706 N N . SER A 1 86 ? -1.919 16.401 -30.488 1.00 65.56 86 SER A N 1
ATOM 707 C CA . SER A 1 86 ? -1.593 17.738 -29.946 1.00 65.56 86 SER A CA 1
ATOM 708 C C . SER A 1 86 ? -0.713 17.715 -28.684 1.00 65.56 86 SER A C 1
ATOM 710 O O . SER A 1 86 ? -0.167 18.742 -28.286 1.00 65.56 86 SER A O 1
ATOM 712 N N . THR A 1 87 ? -0.560 16.551 -28.052 1.00 59.69 87 THR A N 1
ATOM 713 C CA . THR A 1 87 ? 0.298 16.312 -26.883 1.00 59.69 87 THR A CA 1
ATOM 714 C C . THR A 1 87 ? 1.309 15.218 -27.199 1.00 59.69 87 THR A C 1
ATOM 716 O O . THR A 1 87 ? 0.939 14.062 -27.383 1.00 59.69 87 THR A O 1
ATOM 719 N N . ARG A 1 88 ? 2.595 15.581 -27.235 1.00 60.16 88 ARG A N 1
ATOM 720 C CA . ARG A 1 88 ? 3.708 14.642 -27.430 1.00 60.16 88 ARG A CA 1
ATOM 721 C C . ARG A 1 88 ? 4.108 14.018 -26.092 1.00 60.16 88 ARG A C 1
ATOM 723 O O . ARG A 1 88 ? 4.633 14.711 -25.223 1.00 60.16 88 ARG A O 1
ATOM 730 N N . THR A 1 89 ? 3.896 12.717 -25.924 1.00 62.34 89 THR A N 1
ATOM 731 C CA . THR A 1 89 ? 4.454 11.937 -24.809 1.00 62.34 89 THR A CA 1
ATOM 732 C C . THR A 1 89 ? 5.882 11.518 -25.153 1.00 62.34 89 THR A C 1
ATOM 734 O O . THR A 1 89 ? 6.105 10.531 -25.841 1.00 62.34 89 THR A O 1
ATOM 737 N N . TYR A 1 90 ? 6.878 12.278 -24.693 1.00 67.75 90 TYR A N 1
ATOM 738 C CA . TYR A 1 90 ? 8.283 12.059 -25.069 1.00 67.75 90 TYR A CA 1
ATOM 739 C C . TYR A 1 90 ? 8.882 10.737 -24.556 1.00 67.75 90 TYR A C 1
ATOM 741 O O . TYR A 1 90 ? 9.770 10.180 -25.200 1.00 67.75 90 TYR A O 1
ATOM 749 N N . GLN A 1 91 ? 8.434 10.248 -23.397 1.00 77.94 91 GLN A N 1
ATOM 750 C CA . GLN A 1 91 ? 8.975 9.050 -22.751 1.00 77.94 91 GLN A CA 1
ATOM 751 C C . GLN A 1 91 ? 7.866 8.278 -22.029 1.00 77.94 91 GLN A C 1
ATOM 753 O O . GLN A 1 91 ? 7.023 8.873 -21.354 1.00 77.94 91 GLN A O 1
ATOM 758 N N . HIS A 1 92 ? 7.897 6.955 -22.149 1.00 84.62 92 HIS A N 1
ATOM 759 C CA . HIS A 1 92 ? 7.056 6.016 -21.423 1.00 84.62 92 HIS A CA 1
ATOM 760 C C . HIS A 1 92 ? 7.844 5.444 -20.236 1.00 84.62 92 HIS A C 1
ATOM 762 O O . HIS A 1 92 ? 8.864 4.780 -20.417 1.00 84.62 92 HIS A O 1
ATOM 768 N N . HIS A 1 93 ? 7.386 5.722 -19.012 1.00 88.12 93 HIS A N 1
ATOM 769 C CA . HIS A 1 93 ? 7.952 5.134 -17.798 1.00 88.12 93 HIS A CA 1
ATOM 770 C C . HIS A 1 93 ? 7.412 3.719 -17.620 1.00 88.12 93 HIS A C 1
ATOM 772 O O . HIS A 1 93 ? 6.251 3.534 -17.256 1.00 88.12 93 HIS A O 1
ATOM 778 N N . LYS A 1 94 ? 8.267 2.725 -17.831 1.00 89.50 94 LYS A N 1
ATOM 779 C CA . LYS A 1 94 ? 7.930 1.325 -17.606 1.00 89.50 94 LYS A CA 1
ATOM 780 C C . LYS A 1 94 ? 8.620 0.823 -16.353 1.00 89.50 94 LYS A C 1
ATOM 782 O O . LYS A 1 94 ? 9.848 0.800 -16.282 1.00 89.50 94 LYS A O 1
ATOM 787 N N . VAL A 1 95 ? 7.825 0.403 -15.375 1.00 92.38 95 VAL A N 1
ATOM 788 C CA . VAL A 1 95 ? 8.340 -0.176 -14.131 1.00 92.38 95 VAL A CA 1
ATOM 789 C C . VAL A 1 95 ? 9.137 -1.440 -14.451 1.00 92.38 95 VAL A C 1
ATOM 791 O O . VAL A 1 95 ? 8.659 -2.306 -15.183 1.00 92.38 95 VAL A O 1
ATOM 794 N N . PHE A 1 96 ? 10.349 -1.536 -13.909 1.00 92.19 96 PHE A N 1
ATOM 795 C CA . PHE A 1 96 ? 11.239 -2.683 -14.120 1.00 92.19 96 PHE A CA 1
ATOM 796 C C . PHE A 1 96 ? 11.732 -3.311 -12.812 1.00 92.19 96 PHE A C 1
ATOM 798 O O . PHE A 1 96 ? 12.137 -4.473 -12.783 1.00 92.19 96 PHE A O 1
ATOM 805 N N . ASN A 1 97 ? 11.676 -2.559 -11.715 1.00 94.25 97 ASN A N 1
ATOM 806 C CA . ASN A 1 97 ? 12.023 -3.041 -10.389 1.00 94.25 97 ASN A CA 1
ATOM 807 C C . ASN A 1 97 ? 10.994 -2.538 -9.383 1.00 94.25 97 ASN A C 1
ATOM 809 O O . ASN A 1 97 ? 10.626 -1.365 -9.412 1.00 94.25 97 ASN A O 1
ATOM 813 N N . ILE A 1 98 ? 10.571 -3.411 -8.475 1.00 97.25 98 ILE A N 1
ATOM 814 C CA . ILE A 1 98 ? 9.777 -3.031 -7.307 1.00 97.25 98 ILE A CA 1
ATOM 815 C C . ILE A 1 98 ? 10.417 -3.652 -6.076 1.00 97.25 98 ILE A C 1
ATOM 817 O O . ILE A 1 98 ? 10.601 -4.870 -6.013 1.00 97.25 98 ILE A O 1
ATOM 821 N N . GLY A 1 99 ? 10.700 -2.818 -5.081 1.00 96.56 99 GLY A N 1
ATOM 822 C CA . GLY A 1 99 ? 11.120 -3.221 -3.748 1.00 96.56 99 GLY A CA 1
ATOM 823 C C . GLY A 1 99 ? 10.081 -2.805 -2.718 1.00 96.56 99 GLY A C 1
ATOM 824 O O . GLY A 1 99 ? 9.544 -1.705 -2.773 1.00 96.56 99 GLY A O 1
ATOM 825 N N . TYR A 1 100 ? 9.794 -3.667 -1.749 1.00 96.81 100 TYR A N 1
ATOM 826 C CA . TYR A 1 100 ? 8.969 -3.294 -0.611 1.00 96.81 100 TYR A CA 1
ATOM 827 C C . TYR A 1 100 ? 9.434 -3.950 0.686 1.00 96.81 100 TYR A C 1
ATOM 829 O O . TYR A 1 100 ? 9.949 -5.069 0.717 1.00 96.81 100 TYR A O 1
ATOM 837 N N . TYR A 1 101 ? 9.215 -3.241 1.784 1.00 95.56 101 TYR A N 1
ATOM 838 C CA . TYR A 1 101 ? 9.428 -3.684 3.148 1.00 95.56 101 TYR A CA 1
ATOM 839 C C . TYR A 1 101 ? 8.087 -3.669 3.874 1.00 95.56 101 TYR A C 1
ATOM 841 O O . TYR A 1 101 ? 7.475 -2.610 4.008 1.00 95.56 101 TYR A O 1
ATOM 849 N N . VAL A 1 102 ? 7.626 -4.831 4.348 1.00 93.25 102 VAL A N 1
ATOM 850 C CA . VAL A 1 102 ? 6.523 -4.862 5.319 1.00 93.25 102 VAL A CA 1
ATOM 851 C C . VAL A 1 102 ? 7.103 -4.865 6.721 1.00 93.25 102 VAL A C 1
ATOM 853 O O . VAL A 1 102 ? 7.985 -5.662 7.034 1.00 93.25 102 VAL A O 1
ATOM 856 N N . HIS A 1 103 ? 6.591 -3.972 7.553 1.00 90.31 103 HIS A N 1
ATOM 857 C CA . HIS A 1 103 ? 6.866 -3.884 8.973 1.00 90.31 103 HIS A CA 1
ATOM 858 C C . HIS A 1 103 ? 5.639 -4.368 9.744 1.00 90.31 103 HIS A C 1
ATOM 860 O O . HIS A 1 103 ? 4.540 -3.856 9.527 1.00 90.31 103 HIS A O 1
ATOM 866 N N . CYS A 1 104 ? 5.821 -5.342 10.636 1.00 87.50 104 CYS A N 1
ATOM 867 C CA . CYS A 1 104 ? 4.795 -5.780 11.578 1.00 87.50 104 CYS A CA 1
ATOM 868 C C . CYS A 1 104 ? 5.128 -5.239 12.965 1.00 87.50 104 CYS A C 1
ATOM 870 O O . CYS A 1 104 ? 6.208 -5.494 13.501 1.00 87.50 104 CYS A O 1
ATOM 872 N N . SER A 1 105 ? 4.185 -4.508 13.555 1.00 82.75 105 SER A N 1
ATOM 873 C CA . SER A 1 105 ? 4.412 -3.869 14.847 1.00 82.75 105 SER A CA 1
ATOM 874 C C . SER A 1 105 ? 4.327 -4.851 16.024 1.00 82.75 105 SER A C 1
ATOM 876 O O . SER A 1 105 ? 4.895 -4.568 17.074 1.00 82.75 105 SER A O 1
ATOM 878 N N . TYR A 1 106 ? 3.654 -5.997 15.870 1.00 81.50 106 TYR A N 1
ATOM 879 C CA . TYR A 1 106 ? 3.473 -6.989 16.943 1.00 81.50 106 TYR A CA 1
ATOM 880 C C . TYR A 1 106 ? 4.578 -8.039 16.996 1.00 81.50 106 TYR A C 1
ATOM 882 O O . TYR A 1 106 ? 4.927 -8.509 18.073 1.00 81.50 106 TYR A O 1
ATOM 890 N N . ASP A 1 107 ? 5.107 -8.417 15.835 1.00 82.44 107 ASP A N 1
ATOM 891 C CA . ASP A 1 107 ? 6.071 -9.500 15.702 1.00 82.44 107 ASP A CA 1
ATOM 892 C C . ASP A 1 107 ? 7.045 -9.180 14.572 1.00 82.44 107 ASP A C 1
ATOM 894 O O . ASP A 1 107 ? 6.733 -9.294 13.384 1.00 82.44 107 ASP A O 1
ATOM 898 N N . ASN A 1 108 ? 8.257 -8.790 14.957 1.00 85.88 108 ASN A N 1
ATOM 899 C CA . ASN A 1 108 ? 9.269 -8.380 14.001 1.00 85.88 108 ASN A CA 1
ATOM 900 C C . ASN A 1 108 ? 9.766 -9.536 13.114 1.00 85.88 108 ASN A C 1
ATOM 902 O O . ASN A 1 108 ? 10.350 -9.272 12.068 1.00 85.88 108 ASN A O 1
ATOM 906 N N . SER A 1 109 ? 9.509 -10.803 13.470 1.00 87.50 109 SER A N 1
ATOM 907 C CA . SER A 1 109 ? 9.824 -11.940 12.592 1.00 87.50 109 SER A CA 1
ATOM 908 C C . SER A 1 109 ? 8.965 -11.954 11.318 1.00 87.50 109 SER A C 1
ATOM 910 O O . SER A 1 109 ? 9.367 -12.515 10.295 1.00 87.50 109 SER A O 1
ATOM 912 N N . GLN A 1 110 ? 7.811 -11.277 11.352 1.00 85.06 110 GLN A N 1
ATOM 913 C CA . GLN A 1 110 ? 6.941 -11.062 10.196 1.00 85.06 110 GLN A CA 1
ATOM 914 C C . GLN A 1 110 ? 7.352 -9.839 9.365 1.00 85.06 110 GLN A C 1
ATOM 916 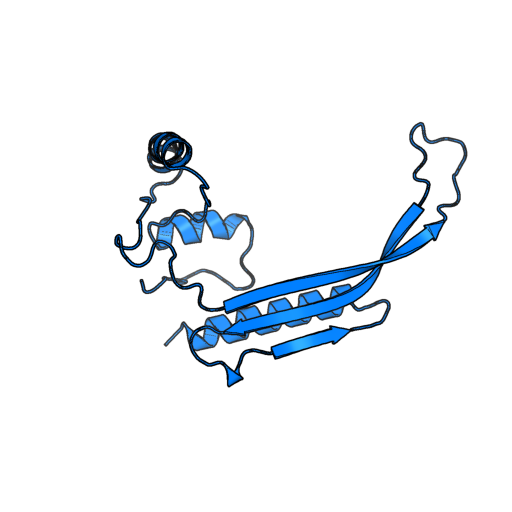O O . GLN A 1 110 ? 6.904 -9.707 8.223 1.00 85.06 110 GLN A O 1
ATOM 921 N N . SER A 1 111 ? 8.219 -8.965 9.892 1.00 91.31 111 SER A N 1
ATOM 922 C CA . SER A 1 111 ? 8.787 -7.859 9.122 1.00 91.31 111 SER A CA 1
ATOM 923 C C . SER A 1 111 ? 9.748 -8.403 8.069 1.00 91.31 111 SER A C 1
ATOM 925 O O . SER A 1 111 ? 10.651 -9.186 8.374 1.00 91.31 111 SER A O 1
ATOM 927 N N . LYS A 1 112 ? 9.565 -8.023 6.802 1.00 94.56 112 LYS A N 1
ATOM 928 C CA . LYS A 1 112 ? 10.340 -8.625 5.717 1.00 94.56 112 LYS A CA 1
ATOM 929 C C . LYS A 1 112 ? 10.459 -7.726 4.494 1.00 94.56 112 LYS A C 1
ATOM 931 O O . LYS A 1 112 ? 9.470 -7.189 4.003 1.00 94.56 112 LYS A O 1
ATOM 936 N N . TYR A 1 113 ? 11.681 -7.644 3.970 1.00 95.88 113 TYR A N 1
ATOM 937 C CA . TYR A 1 113 ? 11.984 -7.011 2.688 1.00 95.88 113 TYR A CA 1
ATOM 938 C C . TYR A 1 113 ? 11.868 -8.008 1.528 1.00 95.88 113 TYR A C 1
ATOM 940 O O . TYR A 1 113 ? 12.224 -9.190 1.653 1.00 95.88 113 TYR A O 1
ATOM 948 N N . ARG A 1 114 ? 11.356 -7.532 0.394 1.00 95.69 114 ARG A N 1
ATOM 949 C CA . ARG A 1 114 ? 11.189 -8.268 -0.860 1.00 95.69 114 ARG A CA 1
ATOM 950 C C . ARG A 1 114 ? 11.404 -7.333 -2.036 1.00 95.69 114 ARG A C 1
ATOM 952 O O . ARG A 1 114 ? 11.004 -6.180 -1.982 1.00 95.69 114 ARG A O 1
ATOM 959 N N . PHE A 1 115 ? 11.951 -7.865 -3.118 1.00 96.44 115 PHE A N 1
ATOM 960 C CA . PHE A 1 115 ? 12.065 -7.144 -4.378 1.00 96.44 115 PHE A CA 1
ATOM 961 C C . PHE A 1 115 ? 11.933 -8.102 -5.559 1.00 96.44 115 PHE A C 1
ATOM 963 O O . PHE A 1 115 ? 12.089 -9.318 -5.388 1.00 96.44 115 PHE A O 1
ATOM 970 N N . ARG A 1 116 ? 11.631 -7.555 -6.737 1.00 95.62 116 ARG A N 1
ATOM 971 C CA . ARG A 1 116 ? 11.606 -8.293 -8.000 1.00 95.62 116 ARG A CA 1
ATOM 972 C C . ARG A 1 116 ? 12.059 -7.398 -9.150 1.00 95.62 116 ARG A C 1
ATOM 974 O O . ARG A 1 116 ? 11.558 -6.287 -9.290 1.00 95.62 116 ARG A O 1
ATOM 981 N N . LEU A 1 117 ? 12.982 -7.926 -9.954 1.00 92.50 117 LEU A N 1
ATOM 982 C CA . LEU A 1 117 ? 13.601 -7.277 -11.113 1.00 92.50 117 LEU A CA 1
ATOM 983 C C . LEU A 1 117 ? 13.247 -8.058 -12.381 1.00 92.50 117 LEU A C 1
ATOM 985 O O . LEU A 1 117 ? 14.047 -8.853 -12.869 1.00 92.50 117 LEU A O 1
ATOM 989 N N . ASP A 1 118 ? 12.028 -7.888 -12.872 1.00 89.88 118 ASP A N 1
ATOM 990 C CA . ASP A 1 118 ? 11.608 -8.432 -14.162 1.00 89.88 118 ASP A CA 1
ATOM 991 C C . ASP A 1 118 ? 10.378 -7.677 -14.693 1.00 89.88 118 ASP A C 1
ATOM 993 O O . ASP A 1 118 ? 9.753 -6.917 -13.945 1.00 89.88 118 ASP A O 1
ATOM 997 N N . PRO A 1 119 ? 10.014 -7.855 -15.977 1.00 88.00 119 PRO A N 1
ATOM 998 C CA . PRO A 1 119 ? 8.862 -7.174 -16.569 1.00 88.00 119 PRO A CA 1
ATOM 999 C C . PRO A 1 119 ? 7.525 -7.445 -15.860 1.00 88.00 119 PRO A C 1
ATOM 1001 O O . PRO A 1 119 ? 6.619 -6.619 -15.939 1.00 88.00 119 PRO A O 1
ATOM 1004 N N . ASP A 1 120 ? 7.412 -8.554 -15.125 1.00 92.62 120 ASP A N 1
ATOM 1005 C CA . ASP A 1 120 ? 6.215 -8.939 -14.373 1.00 92.62 120 ASP A CA 1
ATOM 1006 C C . ASP A 1 120 ? 6.286 -8.505 -12.895 1.00 92.62 120 ASP A C 1
ATOM 1008 O O . ASP A 1 120 ? 5.514 -8.988 -12.051 1.00 92.62 120 ASP A O 1
ATOM 1012 N N . CYS A 1 121 ? 7.212 -7.602 -12.543 1.00 92.81 121 CYS A N 1
ATOM 1013 C CA . CYS A 1 121 ? 7.397 -7.116 -11.175 1.00 92.81 121 CYS A CA 1
ATOM 1014 C C . CYS A 1 121 ? 6.117 -6.492 -10.597 1.00 92.81 121 CYS A C 1
ATOM 1016 O O . CYS A 1 121 ? 5.804 -6.734 -9.430 1.00 92.81 121 CYS A O 1
ATOM 1018 N N . VAL A 1 122 ? 5.332 -5.776 -11.412 1.00 93.25 122 VAL A N 1
ATOM 1019 C CA . VAL A 1 122 ? 4.052 -5.165 -11.007 1.00 93.25 122 VAL A CA 1
ATOM 1020 C C . VAL A 1 122 ? 3.027 -6.235 -10.634 1.00 93.25 122 VAL A C 1
ATOM 1022 O O . VAL A 1 122 ? 2.480 -6.206 -9.531 1.00 93.25 122 VAL A O 1
ATOM 1025 N N . SER A 1 123 ? 2.793 -7.206 -11.520 1.00 94.56 123 SER A N 1
ATOM 1026 C CA . SER A 1 123 ? 1.836 -8.297 -11.291 1.00 94.56 123 SER A CA 1
ATOM 1027 C C . SER A 1 123 ? 2.186 -9.081 -10.028 1.00 94.56 123 SER A C 1
ATOM 1029 O O . SER A 1 123 ? 1.338 -9.301 -9.164 1.00 94.56 123 SER A O 1
ATOM 1031 N N . TRP A 1 124 ? 3.466 -9.413 -9.856 1.00 95.88 124 TRP A N 1
ATOM 1032 C CA . TRP A 1 124 ? 3.949 -10.075 -8.647 1.00 95.88 124 TRP A CA 1
ATOM 1033 C C . TRP A 1 124 ? 3.780 -9.232 -7.390 1.00 95.88 124 TRP A C 1
ATOM 1035 O O . TRP A 1 124 ? 3.402 -9.767 -6.348 1.00 95.88 124 TRP A O 1
ATOM 1045 N N . PHE A 1 125 ? 4.030 -7.925 -7.458 1.00 95.00 125 PHE A N 1
ATOM 1046 C CA . PHE A 1 125 ? 3.851 -7.049 -6.306 1.00 95.00 125 PHE A CA 1
ATOM 1047 C C . PHE A 1 125 ? 2.384 -7.034 -5.861 1.00 95.00 125 PHE A C 1
ATOM 1049 O O . PHE A 1 125 ? 2.097 -7.230 -4.678 1.00 95.00 125 PHE A O 1
ATOM 1056 N N . VAL A 1 126 ? 1.452 -6.922 -6.812 1.00 93.50 126 VAL A N 1
ATOM 1057 C CA . VAL A 1 126 ? 0.006 -6.992 -6.552 1.00 93.50 126 VAL A CA 1
ATOM 1058 C C . VAL A 1 126 ? -0.388 -8.335 -5.931 1.00 93.50 126 VAL A C 1
ATOM 1060 O O . VAL A 1 126 ? -1.144 -8.365 -4.957 1.00 93.50 126 VAL A O 1
ATOM 1063 N N . GLU A 1 127 ? 0.146 -9.451 -6.430 1.00 94.44 127 GLU A N 1
ATOM 1064 C CA . GLU A 1 127 ? -0.080 -10.770 -5.831 1.00 94.44 127 GLU A CA 1
ATOM 1065 C C . GLU A 1 127 ? 0.441 -10.850 -4.394 1.00 94.44 127 GLU A C 1
ATOM 1067 O O . GLU A 1 127 ? -0.257 -11.365 -3.519 1.00 94.44 127 GLU A O 1
ATOM 1072 N N . LYS A 1 128 ? 1.630 -10.302 -4.109 1.00 93.44 128 LYS A N 1
ATOM 1073 C CA . LYS A 1 128 ? 2.176 -10.282 -2.745 1.00 93.44 128 LYS A CA 1
ATOM 1074 C C . LYS A 1 128 ? 1.357 -9.419 -1.798 1.00 93.44 128 LYS A C 1
ATOM 1076 O O . LYS A 1 128 ? 1.110 -9.861 -0.675 1.00 93.44 128 LYS A O 1
ATOM 1081 N N . LEU A 1 129 ? 0.882 -8.254 -2.239 1.00 91.50 129 LEU A N 1
ATOM 1082 C CA . LEU A 1 129 ? -0.044 -7.432 -1.456 1.00 91.50 129 LEU A CA 1
ATOM 1083 C C . LEU A 1 129 ? -1.352 -8.180 -1.175 1.00 91.50 129 LEU A C 1
ATOM 1085 O O . LEU A 1 129 ? -1.842 -8.171 -0.046 1.00 91.50 129 LEU A O 1
ATOM 1089 N N . ARG A 1 130 ? -1.887 -8.899 -2.170 1.00 90.06 130 ARG A N 1
ATOM 1090 C CA . ARG A 1 130 ? -3.085 -9.728 -1.999 1.00 90.06 130 ARG A CA 1
ATOM 1091 C C . ARG A 1 130 ? -2.849 -10.856 -0.995 1.00 90.06 130 ARG A C 1
ATOM 1093 O O . ARG A 1 130 ? -3.690 -11.076 -0.127 1.00 90.06 130 ARG A O 1
ATOM 1100 N N . SER A 1 131 ? -1.726 -11.571 -1.074 1.00 89.75 131 SER A N 1
ATOM 1101 C CA . SER A 1 131 ? -1.380 -12.608 -0.092 1.00 89.75 131 SER A CA 1
ATOM 1102 C C . SER A 1 131 ? -1.207 -12.032 1.315 1.00 89.75 131 SER A C 1
ATOM 1104 O O . SER A 1 131 ? -1.680 -12.633 2.279 1.00 89.75 131 SER A O 1
ATOM 1106 N N . LEU A 1 132 ? -0.575 -10.859 1.437 1.00 87.75 132 LEU A N 1
ATOM 1107 C CA . LEU A 1 132 ? -0.410 -10.163 2.713 1.00 87.75 132 LEU A CA 1
ATOM 1108 C C . LEU A 1 132 ? -1.771 -9.812 3.326 1.00 87.75 132 LEU A C 1
ATOM 1110 O O . LEU A 1 132 ? -2.003 -10.125 4.489 1.00 87.75 132 LEU A O 1
ATOM 1114 N N . ALA A 1 133 ? -2.693 -9.253 2.538 1.00 85.50 133 ALA A N 1
ATOM 1115 C CA . ALA A 1 133 ? -4.040 -8.910 2.991 1.00 85.50 133 ALA A CA 1
ATOM 1116 C C . ALA A 1 133 ? -4.811 -10.129 3.535 1.00 85.50 133 ALA A C 1
ATOM 1118 O O . ALA A 1 133 ? -5.441 -10.051 4.590 1.00 85.50 133 ALA A O 1
ATOM 1119 N N . HIS A 1 134 ? -4.713 -11.282 2.865 1.00 84.75 134 HIS A N 1
ATOM 1120 C CA . HIS A 1 134 ? -5.318 -12.526 3.353 1.00 84.75 134 HIS A CA 1
ATOM 1121 C C . HIS A 1 134 ? -4.665 -13.040 4.644 1.00 84.75 134 HIS A C 1
ATOM 1123 O O . HIS A 1 134 ? -5.368 -13.492 5.549 1.00 84.75 134 HIS A O 1
ATOM 1129 N N . CYS A 1 135 ? -3.335 -12.959 4.751 1.00 81.38 135 CYS A N 1
ATOM 1130 C CA . CYS A 1 135 ? -2.604 -13.345 5.960 1.00 81.38 135 CYS A CA 1
ATOM 1131 C C . CYS A 1 135 ? -3.034 -12.489 7.162 1.00 81.38 135 CYS A C 1
ATOM 1133 O O . CYS A 1 135 ? -3.376 -13.015 8.219 1.00 81.38 135 CYS A O 1
ATOM 1135 N N . VAL A 1 136 ? -3.108 -11.173 6.956 1.00 78.56 136 VAL A N 1
ATOM 1136 C CA . VAL A 1 136 ? -3.598 -10.199 7.936 1.00 78.56 136 VAL A CA 1
ATOM 1137 C C . VAL A 1 136 ? -5.017 -10.556 8.380 1.00 78.56 136 VAL A C 1
ATOM 1139 O O . VAL A 1 136 ? -5.251 -10.704 9.577 1.00 78.56 136 VAL A O 1
ATOM 1142 N N . LYS A 1 137 ? -5.944 -10.807 7.444 1.00 76.06 137 LYS A N 1
ATOM 1143 C CA . LYS A 1 137 ? -7.320 -11.215 7.773 1.00 76.06 137 LYS A CA 1
ATOM 1144 C C . LYS A 1 137 ? -7.356 -12.433 8.701 1.00 76.06 137 LYS A C 1
ATOM 1146 O O . LYS A 1 137 ? -8.087 -12.415 9.687 1.00 76.06 137 LYS A O 1
ATOM 1151 N N . LYS A 1 138 ? -6.558 -13.468 8.420 1.00 75.75 138 LYS A N 1
ATOM 1152 C CA . LYS A 1 138 ? -6.492 -14.682 9.250 1.00 75.75 138 LYS A CA 1
ATOM 1153 C C . LYS A 1 138 ? -6.013 -14.389 10.677 1.00 75.75 138 LYS A C 1
ATOM 1155 O O . LYS A 1 138 ? -6.539 -14.978 11.610 1.00 75.75 138 LYS A O 1
ATOM 1160 N N . ASN A 1 139 ? -5.056 -13.477 10.845 1.00 68.00 139 ASN A N 1
ATOM 1161 C CA . ASN A 1 139 ? -4.518 -13.122 12.161 1.00 68.00 139 ASN A CA 1
ATOM 1162 C C . ASN A 1 139 ? -5.480 -12.264 13.005 1.00 68.00 139 ASN A C 1
ATOM 1164 O O . ASN A 1 139 ? -5.398 -12.310 14.227 1.00 68.00 139 ASN A O 1
ATOM 1168 N N . PHE A 1 140 ? -6.390 -11.510 12.377 1.00 63.06 140 PHE A N 1
ATOM 1169 C CA . PHE A 1 140 ? -7.360 -10.641 13.065 1.00 63.06 140 PHE A CA 1
ATOM 1170 C C . PHE A 1 140 ? -8.782 -11.216 13.174 1.00 63.06 140 PHE A C 1
ATOM 1172 O O . PHE A 1 140 ? -9.653 -10.553 13.725 1.00 63.06 140 PHE A O 1
ATOM 1179 N N . SER A 1 141 ? -9.040 -12.418 12.647 1.00 57.22 141 SER A N 1
ATOM 1180 C CA . SER A 1 141 ? -10.365 -13.066 12.702 1.00 57.22 141 SER A CA 1
ATOM 1181 C C . SER A 1 141 ? -10.513 -14.082 13.850 1.00 57.22 141 SER A C 1
ATOM 1183 O O . SER A 1 141 ? -11.393 -14.936 13.766 1.00 57.22 141 SER A O 1
ATOM 1185 N N . ASN A 1 142 ? -9.661 -14.014 14.881 1.00 39.78 142 ASN A N 1
ATOM 1186 C CA . ASN A 1 142 ? -9.763 -14.834 16.096 1.00 39.78 142 ASN A CA 1
ATOM 1187 C C . ASN A 1 142 ? -10.423 -14.057 17.233 1.00 39.78 142 ASN A C 1
ATOM 1189 O O . ASN A 1 142 ? -9.970 -12.918 17.486 1.00 39.78 142 ASN A O 1
#

Foldseek 3Di:
DQFDCPPADPPGDPVCQLVSCQRRLADPDDDPDPVVVVVVQVVCVVPRVGHHDADDPVPRDDPDQKDKDKDWAWDWDADDDDPPDPDDPGTDTQTFKMKMWMQGPPDRVPTDIDMDGGSCRVVVVVVVVRVVRVVVCVVSVD

Organism: NCBI:txid64791

Radius of gyration: 20.21 Å; chains: 1; bounding box: 36×38×61 Å

pLDDT: mean 78.9, std 12.96, range [39.78, 97.25]